Protein AF-A0A968RP02-F1 (afdb_monomer)

Foldseek 3Di:
DPDPDDDDPVCVVVSVVVVCVVVVHDDDDDPPPDDPDPDDPCVVDDPVRLVVVCVVCVVVCVVVVHDRDDD

Structure (mmCIF, N/CA/C/O backbone):
data_AF-A0A968RP02-F1
#
_entry.id   AF-A0A968RP02-F1
#
loop_
_atom_site.group_PDB
_atom_site.id
_atom_site.type_symbol
_atom_site.label_atom_id
_atom_site.label_alt_id
_atom_site.label_comp_id
_atom_site.label_asym_id
_atom_site.label_entity_id
_atom_site.label_seq_id
_atom_site.pdbx_PDB_ins_code
_atom_site.Cartn_x
_atom_site.Cartn_y
_atom_site.Cartn_z
_atom_site.occupancy
_atom_site.B_iso_or_equiv
_atom_site.auth_seq_id
_atom_site.auth_comp_id
_atom_site.auth_asym_id
_atom_site.auth_atom_id
_atom_site.pdbx_PDB_model_num
ATOM 1 N N . MET A 1 1 ? -15.952 0.073 -5.524 1.00 70.25 1 MET A N 1
ATOM 2 C CA . MET A 1 1 ? -15.326 -0.531 -4.327 1.00 70.25 1 MET A CA 1
ATOM 3 C C . MET A 1 1 ? -16.351 -0.560 -3.204 1.00 70.25 1 MET A C 1
ATOM 5 O O . MET A 1 1 ? -17.097 0.401 -3.090 1.00 70.25 1 MET A O 1
ATOM 9 N N . ILE A 1 2 ? -16.421 -1.648 -2.432 1.00 91.12 2 ILE A N 1
ATOM 10 C CA . ILE A 1 2 ? -17.430 -1.857 -1.368 1.00 91.12 2 ILE A CA 1
ATOM 11 C C . ILE A 1 2 ? -16.923 -1.502 0.042 1.00 91.12 2 ILE A C 1
ATOM 13 O O . ILE A 1 2 ? -17.582 -1.820 1.0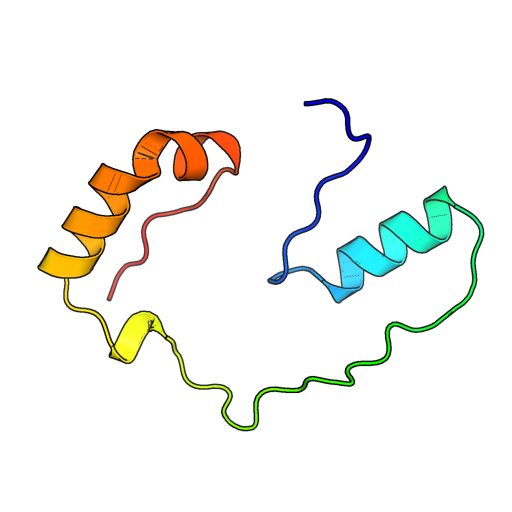24 1.00 91.12 2 ILE A O 1
ATOM 17 N N . VAL A 1 3 ? -15.730 -0.913 0.147 1.00 91.50 3 VAL A N 1
ATOM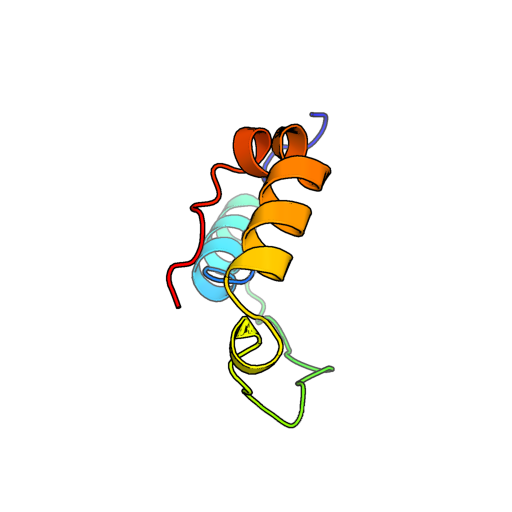 18 C CA . VAL A 1 3 ? -15.046 -0.636 1.419 1.00 91.50 3 VAL A CA 1
ATOM 19 C C . VAL A 1 3 ? -15.031 0.861 1.722 1.00 91.50 3 VAL A C 1
ATOM 21 O O . VAL A 1 3 ? -14.924 1.674 0.806 1.00 91.50 3 VAL A O 1
ATOM 24 N N . ASP A 1 4 ? -15.083 1.220 3.007 1.00 91.56 4 ASP A N 1
ATOM 25 C CA . ASP A 1 4 ? -15.093 2.619 3.468 1.00 91.56 4 ASP A CA 1
ATOM 26 C C . ASP A 1 4 ? -13.701 3.260 3.577 1.00 91.56 4 ASP A C 1
ATOM 28 O O . ASP A 1 4 ? -13.593 4.460 3.847 1.00 91.56 4 ASP A O 1
ATOM 32 N N . PHE A 1 5 ? -12.636 2.457 3.488 1.00 93.94 5 PHE A N 1
ATOM 33 C CA . PHE A 1 5 ? -11.248 2.903 3.594 1.00 93.94 5 PHE A CA 1
ATOM 34 C C . PHE A 1 5 ? -10.288 1.854 3.012 1.00 93.94 5 PHE A C 1
ATOM 36 O O . PHE A 1 5 ? -10.467 0.658 3.239 1.00 93.94 5 PHE A O 1
ATOM 43 N N . VAL A 1 6 ? -9.252 2.311 2.306 1.00 93.19 6 VAL A N 1
ATOM 44 C CA . VAL A 1 6 ? -8.130 1.495 1.820 1.00 93.19 6 VAL A CA 1
ATOM 45 C C . VAL A 1 6 ? -6.844 2.136 2.337 1.00 93.19 6 VAL A C 1
ATOM 47 O O . VAL A 1 6 ? -6.566 3.286 2.009 1.00 93.19 6 VAL A O 1
ATOM 50 N N . GLY A 1 7 ? -6.090 1.409 3.163 1.00 93.31 7 GLY A N 1
ATOM 51 C CA . GLY A 1 7 ? -4.800 1.863 3.692 1.00 93.31 7 GLY A CA 1
ATOM 52 C C . GLY A 1 7 ? -3.617 1.391 2.845 1.00 93.31 7 GLY A C 1
ATOM 53 O O . GLY A 1 7 ? -3.726 0.419 2.097 1.00 93.31 7 GLY A O 1
ATOM 54 N N . LYS A 1 8 ? -2.476 2.063 2.997 1.00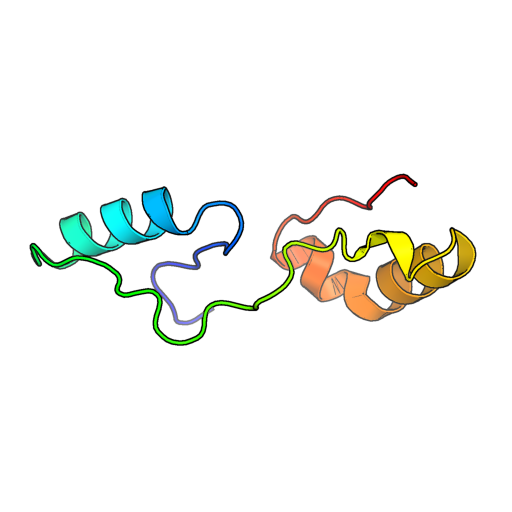 93.50 8 LYS A N 1
ATOM 55 C CA . LYS A 1 8 ? -1.201 1.780 2.332 1.00 93.50 8 LYS A CA 1
ATOM 56 C C . LYS A 1 8 ? -0.168 1.312 3.359 1.00 93.50 8 LYS A C 1
ATOM 58 O O . LYS A 1 8 ? -0.032 1.904 4.429 1.00 93.50 8 LYS A O 1
ATOM 63 N N . TYR A 1 9 ? 0.597 0.266 3.041 1.00 89.25 9 TYR A N 1
ATOM 64 C CA . TYR A 1 9 ? 1.645 -0.239 3.943 1.00 89.25 9 TYR A CA 1
ATOM 65 C C . TYR A 1 9 ? 2.730 0.810 4.212 1.00 89.25 9 TYR A C 1
ATOM 67 O O . TYR A 1 9 ? 3.262 0.886 5.320 1.00 89.25 9 TYR A O 1
ATOM 75 N N . GLU A 1 10 ? 3.005 1.664 3.228 1.00 90.25 10 GLU A N 1
ATOM 76 C CA . GLU A 1 10 ? 3.928 2.792 3.331 1.00 90.25 10 GLU A CA 1
ATOM 77 C C . GLU A 1 10 ? 3.467 3.837 4.362 1.00 90.25 10 GLU A C 1
ATOM 79 O O . GLU A 1 10 ? 4.287 4.591 4.881 1.00 90.25 10 GLU A O 1
ATOM 84 N N . ASN A 1 11 ? 2.171 3.860 4.695 1.00 92.38 11 ASN A N 1
ATOM 85 C CA . ASN A 1 11 ? 1.557 4.769 5.661 1.00 92.38 11 ASN A CA 1
ATOM 86 C C . ASN A 1 11 ? 0.867 4.025 6.823 1.00 92.38 11 ASN A C 1
ATOM 88 O O . ASN A 1 11 ? 0.024 4.597 7.517 1.00 92.38 11 ASN A O 1
ATOM 92 N N . LEU A 1 12 ? 1.240 2.759 7.061 1.00 92.25 12 LEU A N 1
ATOM 93 C CA . LEU A 1 12 ? 0.512 1.820 7.923 1.00 92.25 12 LEU A CA 1
ATOM 94 C C . LEU A 1 12 ? 0.182 2.381 9.311 1.00 92.25 12 LEU A C 1
ATOM 96 O O . LEU A 1 12 ? -0.933 2.208 9.794 1.00 92.25 12 LEU A O 1
ATOM 100 N N . ALA A 1 13 ? 1.138 3.055 9.957 1.00 92.00 13 ALA A N 1
ATOM 101 C CA . ALA A 1 13 ? 0.935 3.612 11.293 1.00 92.00 13 ALA A CA 1
ATOM 102 C C . ALA A 1 13 ? -0.149 4.703 11.304 1.00 92.00 13 ALA A C 1
ATOM 104 O O . ALA A 1 13 ? -1.052 4.668 12.136 1.00 92.00 13 ALA A O 1
ATOM 105 N N . ASN A 1 14 ? -0.093 5.641 10.357 1.00 94.69 14 ASN A N 1
ATOM 106 C CA . ASN A 1 14 ? -1.054 6.741 10.268 1.00 94.69 14 ASN A CA 1
ATOM 107 C C . ASN A 1 14 ? -2.442 6.241 9.852 1.00 94.69 14 ASN A C 1
ATOM 109 O O . ASN A 1 14 ? -3.450 6.676 10.411 1.00 94.69 14 ASN A O 1
ATOM 113 N N . ASP A 1 15 ? -2.492 5.300 8.910 1.00 95.62 15 ASP A N 1
ATOM 114 C CA . ASP A 1 15 ? -3.741 4.696 8.449 1.00 95.62 15 ASP A CA 1
ATOM 115 C C . ASP A 1 15 ? -4.405 3.886 9.566 1.00 95.62 15 ASP A C 1
ATOM 117 O O . ASP A 1 15 ? -5.617 3.968 9.770 1.00 95.62 15 ASP A O 1
ATOM 121 N N . PHE A 1 16 ? -3.614 3.163 10.362 1.00 94.56 16 PHE A N 1
ATOM 122 C CA . PHE A 1 16 ? -4.120 2.461 11.533 1.00 94.56 16 PHE A CA 1
ATOM 123 C C . PHE A 1 16 ? -4.670 3.431 12.584 1.00 94.56 16 PHE A C 1
ATOM 125 O O . PHE A 1 16 ? -5.774 3.219 13.081 1.00 94.56 16 PHE A O 1
ATOM 132 N N . GLU A 1 17 ? -3.972 4.531 12.885 1.00 94.56 17 GLU A N 1
ATOM 133 C CA . GLU A 1 17 ? -4.493 5.577 13.778 1.00 94.56 17 GLU A CA 1
ATOM 134 C C . GLU A 1 17 ? -5.813 6.178 13.270 1.00 94.56 17 GLU A C 1
ATOM 136 O O . GLU A 1 17 ? -6.730 6.419 14.061 1.00 94.56 17 GLU A O 1
ATOM 141 N N . HIS A 1 18 ? -5.945 6.391 11.957 1.00 94.94 18 HIS A N 1
ATOM 142 C CA . HIS A 1 18 ? -7.192 6.849 11.347 1.00 94.94 18 HIS A CA 1
ATOM 143 C C . HIS A 1 18 ? -8.332 5.847 11.573 1.00 94.94 18 HIS A C 1
ATOM 145 O O . HIS A 1 18 ? -9.403 6.227 12.055 1.00 94.94 18 HIS A O 1
ATOM 151 N N . ILE A 1 19 ? -8.091 4.564 11.285 1.00 94.94 19 ILE A N 1
ATOM 152 C CA . ILE A 1 19 ? -9.081 3.498 11.467 1.00 94.94 19 ILE A CA 1
ATOM 153 C C . ILE A 1 19 ? -9.483 3.396 12.937 1.00 94.94 19 ILE A C 1
ATOM 155 O O . ILE A 1 19 ? -10.676 3.421 13.228 1.00 94.94 19 ILE A O 1
ATOM 159 N N . LYS A 1 20 ? -8.519 3.359 13.867 1.00 94.62 20 LYS A N 1
ATOM 160 C CA . LYS A 1 20 ? -8.780 3.279 15.312 1.00 94.62 20 LYS A CA 1
ATOM 161 C C . LYS A 1 20 ? -9.733 4.359 15.796 1.00 94.62 20 LYS A C 1
ATOM 163 O O . LYS A 1 20 ? -10.701 4.056 16.490 1.00 94.62 20 LYS A O 1
ATOM 168 N N . LYS A 1 21 ? -9.492 5.606 15.382 1.00 94.19 21 LYS A N 1
ATOM 169 C CA . LYS A 1 21 ? -10.365 6.742 15.701 1.00 94.19 21 LYS A CA 1
ATOM 170 C C . LYS A 1 21 ? -11.756 6.579 15.094 1.00 94.19 21 LYS A C 1
ATOM 172 O O . LYS A 1 21 ? -12.735 6.897 15.758 1.00 94.19 21 LYS A O 1
ATOM 177 N N . LYS A 1 22 ? -11.847 6.067 13.863 1.00 94.88 22 LYS A N 1
ATOM 178 C CA . LYS A 1 22 ? -13.117 5.847 13.157 1.00 94.88 22 LYS A CA 1
ATOM 179 C C . LYS A 1 22 ? -13.980 4.763 13.813 1.00 94.88 22 LYS A C 1
ATOM 181 O O . LYS A 1 22 ? -15.193 4.929 13.864 1.00 94.88 22 LYS A O 1
ATOM 186 N N . ILE A 1 23 ? -13.376 3.684 14.318 1.00 95.06 23 ILE A N 1
ATOM 187 C CA . ILE A 1 23 ? -14.106 2.552 14.926 1.00 95.06 23 ILE A CA 1
ATOM 188 C C . ILE A 1 23 ? -14.157 2.586 16.462 1.00 95.06 23 ILE A C 1
ATOM 190 O O . ILE A 1 23 ? -14.829 1.754 17.064 1.00 95.06 23 ILE A O 1
ATOM 194 N N . GLY A 1 24 ? -13.471 3.535 17.106 1.00 94.31 24 GLY A N 1
ATOM 195 C CA . GLY A 1 24 ? -13.524 3.739 18.556 1.00 94.31 24 GLY A CA 1
ATOM 196 C C . GLY A 1 24 ? -12.711 2.738 19.381 1.00 94.31 24 GLY A C 1
ATOM 197 O O . GLY A 1 24 ? -13.047 2.500 20.539 1.00 94.31 24 GLY A O 1
ATOM 198 N N . ILE A 1 25 ? -11.653 2.151 18.813 1.00 94.00 25 ILE A N 1
ATOM 199 C CA . ILE A 1 25 ? -10.758 1.241 19.545 1.00 94.00 25 ILE A CA 1
ATOM 200 C C . ILE A 1 25 ? -9.471 1.952 19.961 1.00 94.00 25 ILE A C 1
ATOM 202 O O . ILE A 1 25 ? -8.959 2.817 19.249 1.00 94.00 25 ILE A O 1
ATOM 206 N N . ASN A 1 26 ? -8.909 1.540 21.094 1.00 89.88 26 ASN A N 1
ATOM 207 C CA . ASN A 1 26 ? -7.630 2.040 21.587 1.00 89.88 26 ASN A CA 1
ATOM 208 C C . ASN A 1 26 ? -6.647 0.880 21.774 1.00 89.88 26 ASN A C 1
ATOM 210 O O . ASN A 1 26 ? -6.332 0.494 22.896 1.00 89.88 26 ASN A O 1
ATOM 214 N N . ASP A 1 27 ? -6.224 0.300 20.652 1.00 90.62 27 ASP A N 1
ATOM 215 C CA . ASP A 1 27 ? -5.268 -0.808 20.614 1.00 90.62 27 ASP A CA 1
ATOM 216 C C . ASP A 1 27 ? -4.008 -0.423 19.816 1.00 90.62 27 ASP A C 1
ATOM 218 O O . ASP A 1 27 ? -3.910 0.659 19.224 1.00 90.62 27 ASP A O 1
ATOM 222 N N . SER A 1 28 ? -3.015 -1.301 19.806 1.00 87.56 28 SER A N 1
ATOM 223 C CA . SER A 1 28 ? -1.768 -1.161 19.060 1.00 87.56 28 SER A CA 1
ATOM 224 C C . SER A 1 28 ? -1.650 -2.245 17.993 1.00 87.56 28 SER A C 1
ATOM 226 O O . SER A 1 28 ? -2.103 -3.374 18.171 1.00 87.56 28 SER A O 1
ATOM 228 N N . LEU A 1 29 ? -1.034 -1.906 16.859 1.00 88.25 29 LEU A N 1
ATOM 229 C CA . LEU A 1 29 ? -0.830 -2.865 15.781 1.00 88.25 29 LEU A CA 1
ATOM 230 C C . LEU A 1 29 ? 0.443 -3.680 16.041 1.00 88.25 29 LEU A C 1
ATOM 232 O O . LEU A 1 29 ? 1.555 -3.231 15.762 1.00 88.25 29 LEU A O 1
ATOM 236 N N . ASN A 1 30 ? 0.277 -4.889 16.577 1.00 87.06 30 ASN A N 1
ATOM 237 C CA . ASN A 1 30 ? 1.392 -5.801 16.827 1.00 87.06 30 ASN A CA 1
ATOM 238 C C . ASN A 1 30 ? 1.999 -6.318 15.511 1.00 87.06 30 ASN A C 1
ATOM 240 O O . ASN A 1 30 ? 1.324 -6.957 14.704 1.00 87.06 30 ASN A O 1
ATOM 244 N N . HIS A 1 31 ? 3.301 -6.102 15.310 1.00 86.06 31 HIS A N 1
ATOM 245 C CA . HIS A 1 31 ? 4.020 -6.561 14.117 1.00 86.06 31 HIS A CA 1
ATOM 246 C C . HIS A 1 31 ? 4.583 -7.979 14.314 1.00 86.06 31 HIS A C 1
ATOM 248 O O . HIS A 1 31 ? 5.772 -8.163 14.567 1.00 86.06 31 HIS A O 1
ATOM 254 N N . LEU A 1 32 ? 3.718 -8.991 14.202 1.00 86.88 32 LEU A N 1
ATOM 255 C CA . LEU A 1 32 ? 4.082 -10.393 14.461 1.00 86.88 32 LEU A CA 1
ATOM 256 C C . LEU A 1 32 ? 4.946 -11.016 13.349 1.00 86.88 32 LEU A C 1
ATOM 258 O O . LEU A 1 32 ? 5.880 -11.759 13.635 1.00 86.88 32 LEU A O 1
ATOM 262 N N . ASN A 1 33 ? 4.677 -10.672 12.086 1.00 82.50 33 ASN A N 1
ATOM 263 C CA . ASN A 1 33 ? 5.365 -11.225 10.911 1.00 82.50 33 ASN A CA 1
ATOM 264 C C . ASN A 1 33 ? 6.413 -10.259 10.351 1.00 82.50 33 ASN A C 1
ATOM 266 O O . ASN A 1 33 ? 6.415 -9.941 9.163 1.00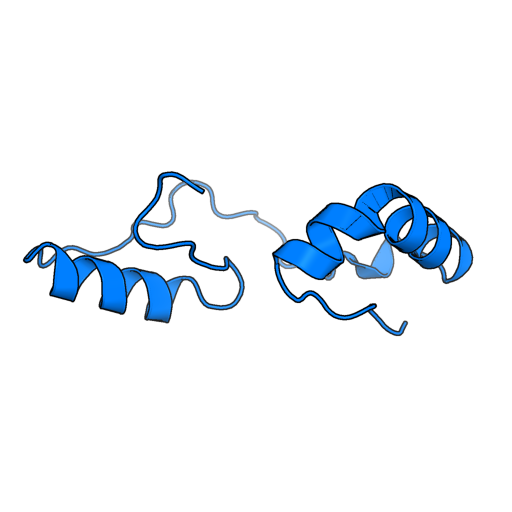 82.50 33 ASN A O 1
ATOM 270 N N . LYS A 1 34 ? 7.297 -9.759 11.217 1.00 80.50 34 LYS A N 1
ATOM 271 C CA . LYS A 1 34 ? 8.336 -8.828 10.784 1.00 80.50 34 LYS A CA 1
ATOM 272 C C . LYS A 1 34 ? 9.361 -9.540 9.905 1.00 80.50 34 LYS A C 1
ATOM 274 O O . LYS A 1 34 ? 10.122 -10.382 10.384 1.00 80.50 34 LYS A O 1
ATOM 279 N N . SER A 1 35 ? 9.411 -9.163 8.628 1.00 79.94 35 SER A N 1
ATOM 280 C CA . SER A 1 35 ? 10.482 -9.567 7.717 1.00 79.94 35 SER A CA 1
ATOM 281 C C . SER A 1 35 ? 11.840 -9.230 8.334 1.00 79.94 35 SER A C 1
ATOM 283 O O . SER A 1 35 ? 12.067 -8.113 8.800 1.00 79.94 35 SER A O 1
ATOM 285 N N . ARG A 1 36 ? 12.745 -10.215 8.358 1.00 74.06 36 ARG A N 1
ATOM 286 C CA . ARG A 1 36 ? 14.081 -10.074 8.965 1.00 74.06 36 ARG A CA 1
ATOM 287 C C . ARG A 1 36 ? 14.957 -9.040 8.265 1.00 74.06 36 ARG A C 1
ATOM 289 O O . ARG A 1 36 ? 15.882 -8.528 8.883 1.00 74.06 36 ARG A O 1
ATOM 296 N N . ASP A 1 37 ? 14.672 -8.766 6.999 1.00 67.44 37 ASP A N 1
ATOM 297 C CA . ASP A 1 37 ? 15.519 -7.959 6.140 1.00 67.44 37 ASP A CA 1
ATOM 298 C C . ASP A 1 37 ? 14.703 -6.800 5.565 1.00 67.44 37 ASP A C 1
ATOM 300 O O . ASP A 1 37 ? 13.695 -7.020 4.892 1.00 67.44 37 ASP A O 1
ATOM 304 N N . ASN A 1 38 ? 15.129 -5.565 5.837 1.00 68.19 38 ASN A N 1
ATOM 305 C CA . ASN A 1 38 ? 14.520 -4.347 5.291 1.00 68.19 38 ASN A CA 1
ATOM 306 C C . ASN A 1 38 ? 15.137 -4.027 3.919 1.00 68.19 38 ASN A C 1
ATOM 308 O O . ASN A 1 38 ? 15.585 -2.907 3.666 1.00 68.19 38 ASN A O 1
ATOM 312 N N . ARG A 1 39 ? 15.292 -5.057 3.078 1.00 73.06 39 ARG A N 1
ATOM 313 C CA . ARG A 1 39 ? 15.942 -4.910 1.775 1.00 73.06 39 ARG A CA 1
ATOM 314 C C . ARG A 1 39 ? 15.047 -4.098 0.869 1.00 73.06 39 ARG A C 1
ATOM 316 O O . ARG A 1 39 ? 13.879 -4.427 0.689 1.00 73.06 39 ARG A O 1
ATOM 323 N N . ASP A 1 40 ? 15.646 -3.077 0.277 1.00 84.19 40 ASP A N 1
ATOM 324 C CA . ASP A 1 40 ? 15.049 -2.356 -0.829 1.00 84.19 40 ASP A CA 1
ATOM 325 C C . ASP A 1 40 ? 14.764 -3.341 -1.969 1.00 84.19 40 ASP A C 1
ATOM 327 O O . ASP A 1 40 ? 15.685 -3.936 -2.540 1.00 84.19 40 ASP A O 1
ATOM 331 N N . TYR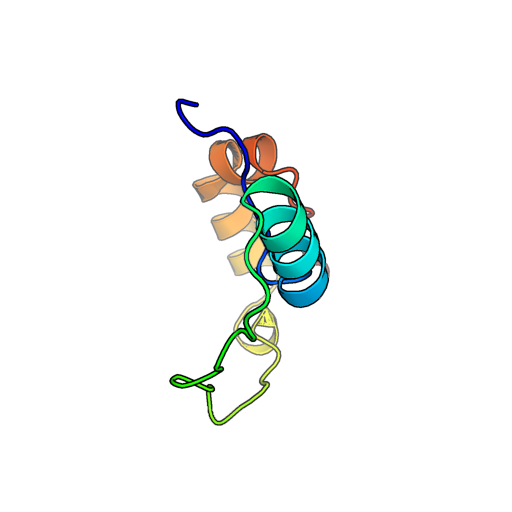 A 1 41 ? 13.478 -3.552 -2.244 1.00 87.19 41 TYR A N 1
ATOM 332 C CA . TYR A 1 41 ? 13.022 -4.504 -3.247 1.00 87.19 41 TYR A CA 1
ATOM 333 C C . TYR A 1 41 ? 13.470 -4.095 -4.655 1.00 87.19 41 TYR A C 1
ATOM 335 O O . TYR A 1 41 ? 13.633 -4.966 -5.508 1.00 87.19 41 TYR A O 1
ATOM 343 N N . LEU A 1 42 ? 13.733 -2.803 -4.890 1.00 90.38 42 LEU A N 1
ATOM 344 C CA . LEU A 1 42 ? 14.161 -2.286 -6.189 1.00 90.38 42 LEU A CA 1
ATOM 345 C C . LEU A 1 42 ? 15.512 -2.857 -6.629 1.00 90.38 42 LEU A C 1
ATOM 347 O O . LEU A 1 42 ? 15.772 -2.949 -7.822 1.00 90.38 42 LEU A O 1
ATOM 351 N N . LYS A 1 43 ? 16.333 -3.354 -5.693 1.00 91.31 43 LYS A N 1
ATOM 352 C CA . LYS A 1 43 ? 17.609 -4.028 -6.000 1.00 91.31 43 LYS A CA 1
ATOM 353 C C . LYS A 1 43 ? 17.455 -5.319 -6.805 1.0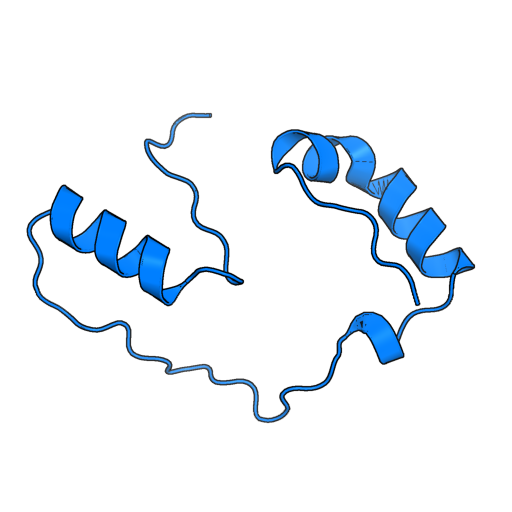0 91.31 43 LYS A C 1
ATOM 355 O O . LYS A 1 43 ? 18.443 -5.811 -7.343 1.00 91.31 43 LYS A O 1
ATOM 360 N N . TYR A 1 44 ? 16.255 -5.893 -6.844 1.00 91.12 44 TYR A N 1
ATOM 361 C CA . TYR A 1 44 ? 15.956 -7.097 -7.621 1.00 91.12 44 TYR A CA 1
ATOM 362 C C . TYR A 1 44 ? 15.444 -6.790 -9.032 1.00 91.12 44 TYR A C 1
ATOM 364 O O . TYR A 1 44 ? 15.205 -7.722 -9.796 1.00 91.12 44 TYR A O 1
ATOM 372 N N . TYR A 1 45 ? 15.282 -5.510 -9.373 1.00 93.38 45 TYR A N 1
ATOM 373 C CA . TYR A 1 45 ? 14.749 -5.064 -10.650 1.00 93.38 45 TYR A CA 1
ATOM 374 C C . TYR A 1 45 ? 15.797 -4.288 -11.446 1.00 93.38 45 TYR A C 1
ATOM 376 O O . TYR A 1 45 ? 16.709 -3.664 -10.907 1.00 93.38 45 TYR A O 1
ATOM 384 N N . ASN A 1 46 ? 15.639 -4.331 -12.761 1.00 95.25 46 ASN A N 1
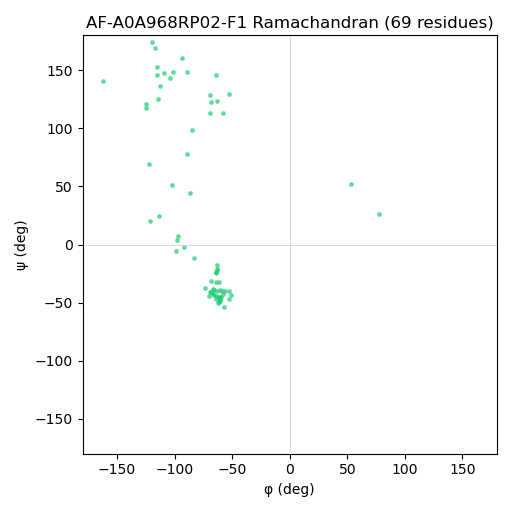ATOM 385 C CA . ASN A 1 46 ? 16.299 -3.452 -13.717 1.00 95.25 46 ASN A CA 1
ATOM 386 C C . ASN A 1 46 ? 15.234 -2.615 -14.467 1.00 95.25 46 ASN A C 1
ATOM 388 O O . ASN A 1 46 ? 14.040 -2.918 -14.341 1.00 95.25 46 ASN A O 1
ATOM 392 N N . PRO A 1 47 ? 15.622 -1.577 -15.236 1.00 95.56 47 PRO A N 1
ATOM 393 C CA . PRO A 1 47 ? 14.648 -0.683 -15.866 1.00 95.56 47 PRO A CA 1
ATOM 394 C C . PRO A 1 47 ? 13.644 -1.417 -16.763 1.00 95.56 47 PRO A C 1
ATOM 396 O O . PRO A 1 47 ? 12.449 -1.165 -16.677 1.00 9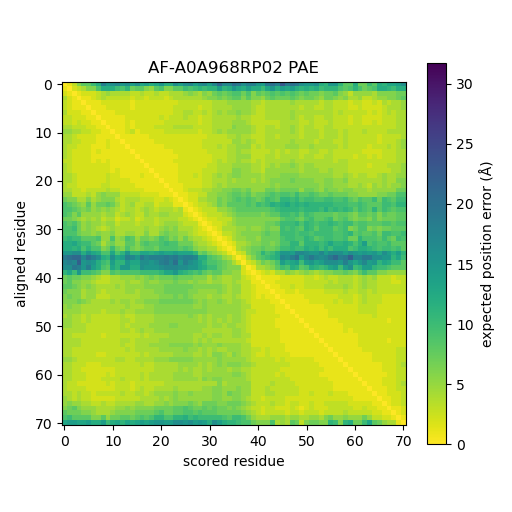5.56 47 PRO A O 1
ATOM 399 N N . GLU A 1 48 ? 14.110 -2.409 -17.527 1.00 96.25 48 GLU A N 1
ATOM 400 C CA . GLU A 1 48 ? 13.266 -3.242 -18.392 1.00 96.25 48 GLU A CA 1
ATOM 401 C C . GLU A 1 48 ? 12.196 -4.003 -17.593 1.00 96.25 48 GLU A C 1
ATOM 403 O O . GLU A 1 48 ? 11.015 -3.971 -17.925 1.00 96.25 48 GLU A O 1
ATOM 408 N N . THR A 1 49 ? 12.575 -4.648 -16.490 1.00 96.12 49 THR A N 1
ATOM 409 C CA . THR A 1 49 ? 11.622 -5.380 -15.643 1.00 96.12 49 THR A CA 1
ATOM 410 C C . THR A 1 49 ? 10.638 -4.458 -14.921 1.00 96.12 49 THR A C 1
ATOM 412 O O . THR A 1 49 ? 9.497 -4.859 -14.703 1.00 96.12 49 THR A O 1
ATOM 415 N N . ILE A 1 50 ? 11.036 -3.224 -14.577 1.00 95.88 50 ILE A N 1
ATOM 416 C CA . ILE A 1 50 ? 10.113 -2.219 -14.026 1.00 95.88 50 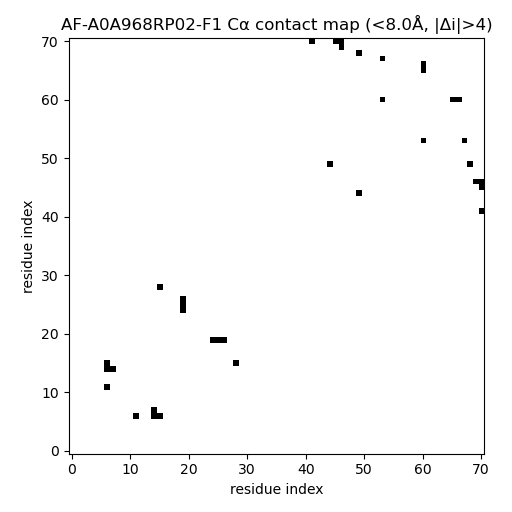ILE A CA 1
ATOM 417 C C . ILE A 1 50 ? 9.092 -1.809 -15.080 1.00 95.88 50 ILE A C 1
ATOM 419 O O . ILE A 1 50 ? 7.914 -1.696 -14.755 1.00 95.88 50 ILE A O 1
ATOM 423 N N . ASP A 1 51 ? 9.519 -1.611 -16.326 1.00 96.69 51 ASP A N 1
ATOM 424 C CA . ASP A 1 51 ? 8.629 -1.254 -17.430 1.00 96.69 51 ASP A CA 1
ATOM 425 C C . ASP A 1 51 ? 7.601 -2.359 -17.690 1.00 96.69 51 ASP A C 1
ATOM 427 O O . ASP A 1 51 ? 6.406 -2.072 -17.744 1.00 96.69 51 ASP A O 1
ATOM 431 N N . LEU A 1 52 ? 8.039 -3.622 -17.720 1.00 96.69 52 LEU A N 1
ATOM 432 C CA . LEU A 1 52 ? 7.149 -4.776 -17.880 1.00 96.69 52 LEU A CA 1
ATOM 433 C C . LEU A 1 52 ? 6.105 -4.870 -16.758 1.00 96.69 52 LEU A C 1
ATOM 435 O O . LEU A 1 52 ? 4.927 -5.097 -17.028 1.00 96.69 52 LEU A O 1
ATOM 439 N N . VAL A 1 53 ? 6.511 -4.686 -15.496 1.00 95.88 53 VAL A N 1
ATOM 440 C CA . VAL A 1 53 ? 5.577 -4.693 -14.355 1.00 95.88 53 VAL A CA 1
ATOM 441 C C . VAL A 1 53 ? 4.651 -3.480 -14.401 1.00 95.88 53 VAL A C 1
ATOM 443 O O . VAL A 1 53 ? 3.457 -3.616 -14.144 1.00 95.88 53 VAL A O 1
ATOM 446 N N . TRP A 1 54 ? 5.174 -2.303 -14.749 1.00 96.00 54 TRP A N 1
ATOM 447 C CA . TRP A 1 54 ? 4.377 -1.093 -14.902 1.00 96.00 54 TRP A CA 1
ATOM 448 C C . TRP A 1 54 ? 3.267 -1.333 -15.924 1.00 96.00 54 TRP A C 1
ATOM 450 O O . TRP A 1 54 ? 2.100 -1.176 -15.585 1.00 96.00 54 TRP A O 1
ATOM 460 N N . GLU A 1 55 ? 3.606 -1.792 -17.127 1.00 96.69 55 GLU A N 1
ATOM 461 C CA . GLU A 1 55 ? 2.646 -2.087 -18.195 1.00 96.69 55 GLU A CA 1
ATOM 462 C C . GLU A 1 55 ? 1.628 -3.164 -17.800 1.00 96.69 55 GLU A C 1
ATOM 464 O O . GLU A 1 55 ? 0.427 -2.975 -17.994 1.00 96.69 55 GLU A O 1
ATOM 469 N N . ALA A 1 56 ? 2.085 -4.261 -17.191 1.00 97.62 56 ALA A N 1
ATOM 470 C CA . ALA A 1 56 ? 1.221 -5.376 -16.814 1.00 97.62 56 ALA A CA 1
ATOM 471 C C . ALA A 1 56 ? 0.162 -5.003 -15.759 1.00 97.62 56 ALA A C 1
ATOM 473 O O . ALA A 1 56 ? -0.936 -5.552 -15.788 1.00 97.62 56 ALA A O 1
ATOM 474 N N . TYR A 1 57 ? 0.473 -4.074 -14.848 1.00 96.62 57 TYR A N 1
ATOM 475 C CA . TYR A 1 57 ? -0.399 -3.684 -13.732 1.00 96.62 57 TYR A CA 1
ATOM 476 C C . TYR A 1 57 ? -0.916 -2.242 -13.841 1.00 96.62 57 TYR A C 1
ATOM 478 O O . TYR A 1 57 ? -1.255 -1.630 -12.828 1.00 96.62 57 TYR A O 1
ATOM 486 N N . GLN A 1 58 ? -0.991 -1.673 -15.052 1.00 96.62 58 GLN A N 1
ATOM 487 C CA . GLN A 1 58 ? -1.419 -0.279 -15.252 1.00 96.62 58 GLN A CA 1
ATOM 488 C C . GLN A 1 58 ? -2.762 0.058 -14.604 1.00 96.62 58 GLN A C 1
ATOM 490 O O . GLN A 1 58 ? -2.906 1.144 -14.037 1.00 96.62 58 GLN A O 1
ATOM 495 N N . GLU A 1 59 ? -3.733 -0.852 -14.677 1.00 96.94 59 GLU A N 1
ATOM 496 C CA . GLU A 1 59 ? -5.063 -0.640 -14.102 1.00 96.94 59 GLU A CA 1
ATOM 497 C C . GLU A 1 59 ? -4.991 -0.457 -12.582 1.00 96.94 59 GLU A C 1
ATOM 499 O O . GLU A 1 59 ? -5.479 0.548 -12.063 1.00 96.94 59 GLU A O 1
ATOM 504 N N . ASP A 1 60 ? -4.309 -1.365 -11.881 1.00 95.75 60 ASP A N 1
ATOM 505 C CA . ASP A 1 60 ? -4.146 -1.313 -10.425 1.00 95.75 60 ASP A CA 1
ATOM 506 C C . ASP A 1 60 ? -3.309 -0.105 -9.999 1.00 95.75 60 ASP A C 1
ATOM 508 O O . ASP A 1 60 ? -3.657 0.618 -9.067 1.00 95.75 60 ASP A O 1
ATOM 512 N N . ILE A 1 61 ? -2.215 0.156 -10.713 1.00 95.38 61 ILE A N 1
ATOM 513 C CA . ILE A 1 61 ? -1.334 1.299 -10.463 1.00 95.38 61 ILE A CA 1
ATOM 514 C C . ILE A 1 61 ? -2.112 2.613 -10.564 1.00 95.38 61 ILE A C 1
ATOM 516 O O . ILE A 1 61 ? -1.950 3.486 -9.711 1.00 95.38 61 ILE A O 1
ATOM 520 N N . THR A 1 62 ? -2.982 2.738 -11.568 1.00 95.44 62 THR A N 1
ATOM 521 C CA . THR A 1 62 ? -3.842 3.913 -11.751 1.00 95.44 62 THR A CA 1
ATOM 522 C C . THR A 1 62 ? -4.915 3.979 -10.669 1.00 95.44 62 THR A C 1
ATOM 524 O O . THR A 1 62 ? -5.138 5.038 -10.086 1.00 95.44 62 THR A O 1
ATOM 527 N N . LEU A 1 63 ? -5.559 2.850 -10.361 1.00 94.69 63 LEU A N 1
ATOM 528 C CA . LEU A 1 63 ? -6.614 2.760 -9.352 1.00 94.69 63 LEU A CA 1
ATOM 529 C C . LEU A 1 63 ? -6.119 3.158 -7.954 1.00 94.69 63 LEU A C 1
ATOM 531 O O . LEU A 1 63 ? -6.845 3.817 -7.209 1.00 94.69 63 LEU A O 1
ATOM 535 N N . PHE A 1 64 ? -4.897 2.764 -7.599 1.00 93.31 64 PHE A N 1
ATOM 536 C CA . PHE A 1 64 ? -4.302 3.017 -6.286 1.00 93.31 64 PHE A CA 1
ATOM 537 C C . PHE A 1 64 ? -3.354 4.229 -6.249 1.00 93.31 64 PHE A C 1
ATOM 539 O O . PHE A 1 64 ? -2.772 4.514 -5.194 1.00 93.31 64 PHE A O 1
ATOM 546 N N . ASP A 1 65 ? -3.230 4.964 -7.360 1.00 93.94 65 ASP A N 1
ATOM 547 C CA . ASP A 1 65 ? -2.386 6.157 -7.507 1.00 93.94 65 ASP A CA 1
ATOM 548 C C . ASP A 1 65 ? -0.923 5.894 -7.095 1.00 93.94 65 ASP A C 1
ATOM 550 O O . ASP A 1 65 ? -0.345 6.556 -6.224 1.00 93.94 65 ASP A O 1
ATOM 554 N N . TYR A 1 66 ? -0.333 4.842 -7.669 1.00 93.81 66 TYR A N 1
ATOM 555 C CA . TYR A 1 66 ? 1.083 4.518 -7.498 1.00 93.81 66 TYR A CA 1
ATOM 556 C C . TYR A 1 66 ? 1.946 5.206 -8.556 1.00 93.81 66 TYR A C 1
ATOM 558 O O . TYR A 1 66 ? 1.543 5.420 -9.697 1.00 93.81 66 TYR A O 1
ATOM 566 N N . LYS A 1 67 ? 3.182 5.540 -8.173 1.00 93.00 67 LYS A N 1
ATOM 567 C CA . LYS A 1 67 ? 4.160 6.187 -9.054 1.00 93.00 67 LYS A CA 1
ATOM 568 C C . LYS A 1 67 ? 5.196 5.187 -9.523 1.00 93.00 67 LYS A C 1
ATOM 570 O O . LYS A 1 67 ? 5.634 4.340 -8.747 1.00 93.00 67 LYS A O 1
ATOM 575 N N . LYS A 1 68 ? 5.617 5.336 -10.779 1.00 92.56 68 LYS A N 1
ATOM 576 C CA . LYS A 1 68 ? 6.651 4.487 -11.360 1.00 92.56 68 LYS A CA 1
ATOM 577 C C . LYS A 1 68 ? 7.963 4.699 -10.604 1.00 92.56 68 LYS A C 1
ATOM 579 O O . LYS A 1 68 ? 8.404 5.848 -10.509 1.00 92.56 68 LYS A O 1
ATOM 584 N N . PRO A 1 69 ? 8.574 3.638 -10.056 1.00 89.81 69 PRO A N 1
ATOM 585 C CA . PRO A 1 69 ? 9.877 3.753 -9.423 1.00 89.81 69 PRO A CA 1
ATOM 586 C C . PRO A 1 69 ? 10.942 4.152 -10.448 1.00 89.81 69 PRO A C 1
ATOM 588 O O . PRO A 1 69 ? 10.882 3.740 -11.606 1.00 89.81 69 PRO A O 1
ATOM 591 N N . ILE A 1 70 ? 11.921 4.939 -10.007 1.00 85.38 70 ILE A N 1
ATOM 592 C CA . ILE A 1 70 ? 13.111 5.293 -10.786 1.00 85.38 70 ILE A CA 1
ATOM 593 C C . ILE A 1 70 ? 14.296 4.654 -10.065 1.00 85.38 70 ILE A C 1
ATOM 595 O O . ILE A 1 70 ? 14.456 4.869 -8.862 1.00 85.38 70 ILE A O 1
ATOM 599 N N . ILE A 1 71 ? 15.080 3.859 -10.792 1.00 81.44 71 ILE A N 1
ATOM 600 C CA . ILE A 1 71 ? 16.278 3.165 -10.297 1.00 81.44 71 ILE A CA 1
ATOM 601 C C . ILE A 1 71 ? 17.529 3.633 -11.028 1.00 81.44 71 ILE A C 1
ATOM 603 O O . ILE A 1 71 ? 17.399 4.066 -12.196 1.00 81.44 71 ILE A O 1
#

Solvent-accessible surface area (backbone atoms only — not comparable to full-atom values): 4910 Å² total; per-residue (Å²): 133,97,67,98,73,86,79,48,81,94,44,43,69,62,44,48,53,52,49,29,66,75,73,72,53,93,82,80,88,79,77,83,84,66,73,93,65,91,67,68,68,65,80,81,53,52,75,69,58,48,50,53,51,48,65,75,39,44,68,60,35,60,75,69,71,60,77,86,84,86,131

Mean predicted aligned error: 4.87 Å

Sequence (71 aa):
MIVDFVGKYENLANDFEHIKKKIGINDSLNHLNKSRDNRDYLKYYNPETIDLVWEAYQEDITLFDYKKPII

pLDDT: mean 90.76, std 6.91, range [67.44, 97.62]

Secondary structure (DSSP, 8-state):
---S----GGGHHHHHHHHHHHHT-------TT--S----GGGG--HHHHHHHHHHTHHHHHHTTPPPP--

Radius of gyration: 16.03 Å; Cα contacts (8 Å, |Δi|>4): 18; chains: 1; bounding box: 35×18×40 Å